Protein AF-A0A238J9D5-F1 (afdb_monomer_lite)

Radius of gyration: 18.46 Å; chains: 1; bounding box: 47×24×40 Å

pLDDT: mean 78.44, std 11.37, range [42.22, 92.0]

Foldseek 3Di:
DADVNDDLVNLCVQLVHDSVLSVCCVVVVDVDDDLVSVQSSCVSVVNVGPVVCCVPPPPVVVVVVVVVVLVPDDPVRNVVVVVVVVVVD

Organism: NCBI:txid1037362

Secondary structure (DSSP, 8-state):
--BTTB-HHHHHHHHT--HHHHHHHHHTS-S---HHHHHHHHHHTT-S-HHHHHHT-TT-HHHHHHHHHHHTS-HHHHHHHHHHHHTT-

Sequence (89 aa):
MAFKGYTAKKVADEGNIGVNTVGKFLRGDTHSMKHETLDIVCSVLSISNLAILDSENPLSETKDRLYAMVAEMSDDRAQRALELLEELE

Structure (mmCIF, N/CA/C/O backbone):
data_AF-A0A238J9D5-F1
#
_entry.id   AF-A0A238J9D5-F1
#
loop_
_atom_site.group_PDB
_atom_site.id
_atom_site.type_symbol
_atom_site.label_atom_id
_atom_site.label_alt_id
_atom_site.label_comp_id
_atom_site.label_asym_id
_atom_site.label_entity_id
_atom_site.label_seq_id
_atom_site.pdbx_PDB_ins_code
_atom_site.Cartn_x
_atom_site.Cartn_y
_atom_site.Cartn_z
_atom_site.occupancy
_atom_site.B_iso_or_equiv
_atom_site.auth_seq_id
_atom_site.auth_comp_id
_atom_site.auth_asym_id
_atom_site.auth_atom_id
_atom_site.pdbx_PDB_model_num
ATOM 1 N N . MET A 1 1 ? -19.881 3.728 1.820 1.00 42.22 1 MET A N 1
ATOM 2 C CA . MET A 1 1 ? -19.810 2.461 1.063 1.00 42.22 1 MET A CA 1
ATOM 3 C C . MET A 1 1 ? -19.004 1.461 1.874 1.00 42.22 1 MET A C 1
ATOM 5 O O . MET A 1 1 ? -18.009 1.868 2.456 1.00 42.22 1 MET A O 1
ATOM 9 N N . ALA A 1 2 ? -19.450 0.208 1.973 1.00 53.06 2 ALA A N 1
ATOM 10 C CA . ALA A 1 2 ? -18.716 -0.857 2.656 1.00 53.06 2 ALA A CA 1
ATOM 11 C C . ALA A 1 2 ? -17.935 -1.659 1.610 1.00 53.06 2 ALA A C 1
ATOM 13 O O . ALA A 1 2 ? -18.541 -2.259 0.723 1.00 53.06 2 ALA A O 1
ATOM 14 N N . PHE A 1 3 ? -16.608 -1.658 1.686 1.00 56.78 3 PHE A N 1
ATOM 15 C CA . PHE A 1 3 ? -15.794 -2.526 0.841 1.00 56.78 3 PHE A CA 1
ATOM 16 C C . PHE A 1 3 ? -15.912 -3.955 1.378 1.00 56.78 3 PHE A C 1
ATOM 18 O O . PHE A 1 3 ? -15.639 -4.187 2.552 1.00 56.78 3 PHE A O 1
ATOM 25 N N . LYS A 1 4 ? -16.387 -4.906 0.563 1.00 62.84 4 LYS A N 1
ATOM 26 C CA . LYS A 1 4 ? -16.524 -6.332 0.938 1.00 62.84 4 LYS A CA 1
ATOM 27 C C . LYS A 1 4 ? -17.248 -6.586 2.284 1.00 62.84 4 LYS A C 1
ATOM 29 O O . LYS A 1 4 ? -16.914 -7.516 3.007 1.00 62.84 4 LYS A O 1
ATOM 34 N N . GLY A 1 5 ? -18.222 -5.748 2.655 1.00 70.25 5 GLY A N 1
ATOM 35 C CA . GLY A 1 5 ? -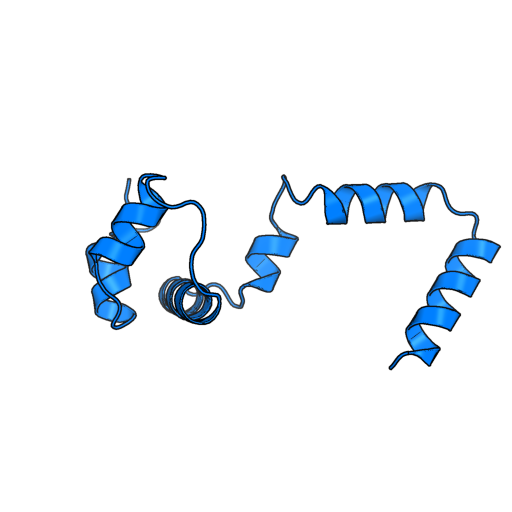18.951 -5.878 3.929 1.00 70.25 5 GLY A CA 1
ATOM 36 C C . GLY A 1 5 ? -18.199 -5.380 5.174 1.00 70.25 5 GLY A C 1
ATOM 37 O O . GLY A 1 5 ? -18.715 -5.502 6.286 1.00 70.25 5 GLY A O 1
ATOM 38 N N . TYR A 1 6 ? -17.019 -4.778 5.012 1.00 75.19 6 TYR A N 1
ATOM 39 C CA . TYR A 1 6 ? -16.311 -4.090 6.086 1.00 75.19 6 TYR A CA 1
ATOM 40 C C . TYR A 1 6 ? -16.822 -2.655 6.224 1.00 75.19 6 TYR A C 1
ATOM 42 O O . TYR A 1 6 ? -16.856 -1.874 5.270 1.00 75.19 6 TYR A O 1
ATOM 50 N N . THR A 1 7 ? -17.248 -2.309 7.437 1.00 85.25 7 THR A N 1
ATOM 51 C CA . THR A 1 7 ? -17.587 -0.937 7.829 1.00 85.25 7 THR A CA 1
ATOM 52 C C . THR A 1 7 ? -16.434 -0.347 8.632 1.00 85.25 7 THR A C 1
ATOM 54 O O . THR A 1 7 ? -15.669 -1.090 9.242 1.00 85.25 7 THR A O 1
ATOM 57 N N . ALA A 1 8 ? -16.331 0.985 8.697 1.00 84.06 8 ALA A N 1
ATOM 58 C CA . ALA A 1 8 ? -15.313 1.654 9.517 1.00 84.06 8 ALA A CA 1
ATOM 59 C C . ALA A 1 8 ? -15.325 1.164 10.975 1.00 84.06 8 ALA A C 1
ATOM 61 O O . ALA A 1 8 ? -14.274 0.990 11.578 1.00 84.06 8 ALA A O 1
ATOM 62 N N . LYS A 1 9 ? -16.524 0.890 11.508 1.00 86.75 9 LYS A N 1
ATOM 63 C CA . LYS A 1 9 ? -16.705 0.315 12.839 1.00 86.75 9 LYS A CA 1
ATOM 64 C C . LYS A 1 9 ? -16.132 -1.100 12.926 1.00 86.75 9 LYS A C 1
ATOM 66 O O . LYS A 1 9 ? -15.352 -1.365 13.820 1.00 86.75 9 LYS A O 1
ATOM 71 N N . LYS A 1 10 ? -16.459 -1.977 11.973 1.00 86.50 10 LYS A N 1
ATOM 72 C CA . LYS A 1 10 ? -15.955 -3.357 11.958 1.00 86.50 10 LYS A CA 1
ATOM 73 C C . LYS A 1 10 ? -14.426 -3.413 11.857 1.00 86.50 10 LYS A C 1
ATOM 75 O O . LYS A 1 10 ? -13.801 -4.165 12.588 1.00 86.50 10 LYS A O 1
ATOM 80 N N . VAL A 1 11 ? -13.831 -2.572 11.007 1.00 87.00 11 VAL A N 1
ATOM 81 C CA . VAL A 1 11 ? -12.365 -2.472 10.880 1.00 87.00 11 VAL A CA 1
ATOM 82 C C . VAL A 1 11 ? -11.728 -1.967 12.172 1.00 87.00 11 VAL A C 1
ATOM 84 O O . VAL A 1 11 ? -10.693 -2.470 12.593 1.00 87.00 11 VAL A O 1
ATOM 87 N N . ALA A 1 12 ? -12.355 -0.983 12.813 1.00 88.94 12 ALA A N 1
ATOM 88 C CA . ALA A 1 12 ? -11.883 -0.442 14.076 1.00 88.94 12 ALA A CA 1
ATOM 89 C C . ALA A 1 12 ? -11.984 -1.449 15.232 1.00 88.94 12 ALA A C 1
ATOM 91 O O . ALA A 1 12 ? -11.037 -1.576 16.004 1.00 88.94 12 ALA A O 1
ATOM 92 N N . ASP A 1 13 ? -13.093 -2.186 15.305 1.00 89.62 13 ASP A N 1
ATOM 93 C CA . ASP A 1 13 ? -13.335 -3.206 16.324 1.00 89.62 13 ASP A CA 1
ATOM 94 C C . ASP A 1 13 ? -12.358 -4.389 16.159 1.00 89.62 13 ASP A C 1
ATOM 96 O O . ASP A 1 13 ? -11.745 -4.815 17.133 1.00 89.62 13 ASP A O 1
ATOM 100 N N . GLU A 1 14 ? -12.149 -4.884 14.931 1.00 88.62 14 GLU A N 1
ATOM 101 C CA . GLU A 1 14 ? -11.213 -5.989 14.649 1.00 88.62 14 GLU A CA 1
ATOM 102 C C . GLU A 1 14 ? -9.739 -5.572 14.779 1.00 88.62 14 GLU A C 1
ATOM 104 O O . GLU A 1 14 ? -8.908 -6.368 15.208 1.00 88.62 14 GLU A O 1
ATOM 109 N N . GLY A 1 15 ? -9.411 -4.321 14.446 1.00 87.12 15 GLY A N 1
ATOM 110 C CA . GLY A 1 15 ? -8.059 -3.771 14.562 1.00 87.12 15 GLY A CA 1
ATOM 111 C C . GLY A 1 15 ? -7.715 -3.202 15.940 1.00 87.12 15 GLY A C 1
ATOM 112 O O . GLY A 1 15 ? -6.589 -2.758 16.143 1.00 87.12 15 GLY A O 1
ATOM 113 N N . ASN A 1 16 ? -8.662 -3.172 16.883 1.00 89.50 16 ASN A N 1
ATOM 114 C CA . ASN A 1 16 ? -8.522 -2.507 18.184 1.00 89.50 16 ASN A CA 1
ATOM 115 C C . ASN A 1 16 ? -8.031 -1.043 18.075 1.00 89.50 16 ASN A C 1
ATOM 117 O O . ASN A 1 16 ? -7.143 -0.593 18.802 1.00 89.50 16 ASN A O 1
ATOM 121 N N . ILE A 1 17 ? -8.610 -0.288 17.139 1.00 90.00 17 ILE A N 1
ATOM 122 C CA . ILE A 1 17 ? -8.310 1.132 16.907 1.00 90.00 17 ILE A CA 1
ATOM 123 C C . ILE A 1 17 ? -9.570 1.983 17.060 1.00 90.00 17 ILE A C 1
ATOM 125 O O . ILE A 1 17 ? -10.696 1.506 16.967 1.00 90.00 17 ILE A O 1
ATOM 129 N N . GLY A 1 18 ? -9.408 3.286 17.292 1.00 87.50 18 GLY A N 1
ATOM 130 C CA . GLY A 1 18 ? -10.552 4.187 17.438 1.00 87.50 18 GLY A CA 1
ATOM 131 C C . GLY A 1 18 ? -11.376 4.294 16.148 1.00 87.50 18 GLY A C 1
ATOM 132 O O . GLY A 1 18 ? -10.850 4.687 15.108 1.00 87.50 18 GLY A O 1
ATOM 133 N N . VAL A 1 19 ? -12.691 4.057 16.225 1.00 86.69 19 VAL A N 1
ATOM 134 C CA . VAL A 1 19 ? -13.630 4.192 15.084 1.00 86.69 19 VAL A CA 1
ATOM 135 C C . VAL A 1 19 ? -13.521 5.564 14.408 1.00 86.69 19 VAL A C 1
ATOM 137 O O . VAL A 1 19 ? -13.589 5.675 13.185 1.00 86.69 19 VAL A O 1
ATOM 140 N N . ASN A 1 20 ? -13.297 6.619 15.197 1.00 87.50 20 ASN A N 1
ATOM 141 C CA . ASN A 1 20 ? -13.104 7.974 14.683 1.00 87.50 20 ASN A CA 1
ATOM 142 C C . ASN A 1 20 ? -11.823 8.133 13.857 1.00 87.50 20 ASN A C 1
ATOM 144 O O . ASN A 1 20 ? -11.817 8.941 12.935 1.00 87.50 20 ASN A O 1
ATOM 148 N N . THR A 1 21 ? -10.763 7.382 14.157 1.00 84.38 21 THR A N 1
ATOM 149 C CA . THR A 1 21 ? -9.505 7.413 13.397 1.00 84.38 21 THR A CA 1
ATOM 150 C C . THR A 1 21 ? -9.731 6.889 11.983 1.00 84.38 21 THR A C 1
ATOM 152 O O . THR A 1 21 ? -9.399 7.563 11.012 1.00 84.38 21 THR A O 1
ATOM 155 N N . VAL A 1 22 ? -10.395 5.737 11.865 1.00 85.38 22 VAL A N 1
ATOM 156 C CA . VAL A 1 22 ? -10.758 5.144 10.569 1.00 85.38 22 VAL A CA 1
ATOM 157 C C . VAL A 1 22 ? -11.776 6.025 9.839 1.00 85.38 22 VAL A C 1
ATOM 159 O O . VAL A 1 22 ? -11.632 6.305 8.653 1.00 85.38 22 VAL A O 1
ATOM 162 N N . GLY A 1 23 ? -12.793 6.516 10.552 1.00 85.38 23 GLY A N 1
ATOM 163 C CA . GLY A 1 23 ? -13.852 7.345 9.980 1.00 85.38 23 GLY A CA 1
ATOM 164 C C . GLY A 1 23 ? -13.365 8.690 9.433 1.00 85.38 23 GLY A C 1
ATOM 165 O O . GLY A 1 23 ? -13.787 9.077 8.347 1.00 85.38 23 GLY A O 1
ATOM 166 N N . LYS A 1 24 ? -12.471 9.390 10.147 1.00 85.00 24 LYS A N 1
ATOM 167 C CA . LYS A 1 24 ? -11.875 10.655 9.680 1.00 85.00 24 LYS A CA 1
ATOM 168 C C . LYS A 1 24 ? -11.037 10.454 8.421 1.00 85.00 24 LYS A C 1
ATOM 170 O O . LYS A 1 24 ? -11.150 11.245 7.491 1.00 85.00 24 LYS A O 1
ATOM 175 N N . PHE A 1 25 ? -10.265 9.371 8.364 1.00 84.81 25 PHE A N 1
ATOM 176 C CA . PHE A 1 25 ? -9.478 9.034 7.182 1.00 84.81 25 PHE A CA 1
ATOM 177 C C . PHE A 1 25 ? -10.367 8.722 5.972 1.00 84.81 25 PHE A C 1
ATOM 179 O O . PHE A 1 25 ? -10.196 9.315 4.913 1.00 84.81 25 PHE A O 1
ATOM 186 N N . LEU A 1 26 ? -11.392 7.878 6.142 1.00 82.94 26 LEU A N 1
ATOM 187 C CA . LEU A 1 26 ? -12.316 7.520 5.057 1.00 82.94 26 LEU A CA 1
ATOM 188 C C . LEU A 1 26 ? -13.156 8.697 4.540 1.00 82.94 26 LEU A C 1
ATOM 190 O O . LEU A 1 26 ? -13.556 8.691 3.379 1.00 82.94 26 LEU A O 1
ATOM 194 N N . ARG A 1 27 ? -13.461 9.687 5.389 1.00 83.00 27 ARG A N 1
ATOM 195 C CA . ARG A 1 27 ? -14.163 10.915 4.977 1.00 83.00 27 ARG A CA 1
ATOM 196 C C . ARG A 1 27 ? -13.243 11.964 4.350 1.00 83.00 27 ARG A C 1
ATOM 198 O O . ARG A 1 27 ? -13.750 12.931 3.796 1.00 83.00 27 ARG A O 1
ATOM 205 N N . GLY A 1 28 ? -11.926 11.783 4.440 1.00 79.81 28 GLY A N 1
ATOM 206 C CA . GLY A 1 28 ? -10.945 12.774 4.001 1.00 79.81 28 GLY A CA 1
ATOM 207 C C . GLY A 1 28 ? -10.741 13.935 4.981 1.00 79.81 28 GLY A C 1
ATOM 208 O O . GLY A 1 28 ? -10.056 14.887 4.630 1.00 79.81 28 GLY A O 1
ATOM 209 N N . ASP A 1 29 ? -11.274 13.856 6.209 1.00 83.31 29 ASP A N 1
ATOM 210 C CA . ASP A 1 29 ? -11.042 14.856 7.270 1.00 83.31 29 ASP A CA 1
ATOM 211 C C . ASP A 1 29 ? -9.555 14.888 7.688 1.00 83.31 29 ASP A C 1
ATOM 213 O O . ASP A 1 29 ? -9.0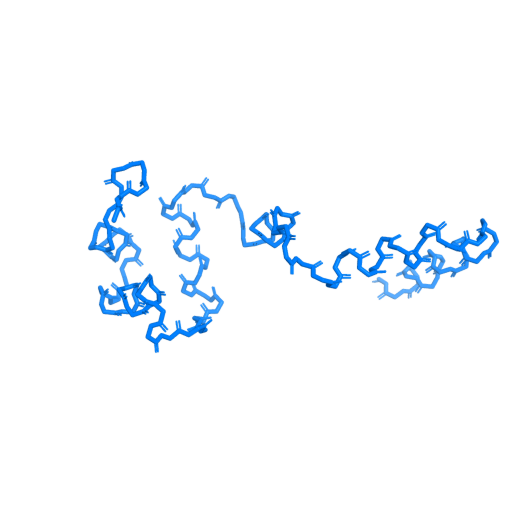51 15.881 8.210 1.00 83.31 29 ASP A O 1
ATOM 217 N N . THR A 1 30 ? -8.856 13.766 7.492 1.00 82.31 30 THR A N 1
ATOM 218 C CA . THR A 1 30 ? -7.417 13.600 7.717 1.00 82.31 30 THR A CA 1
ATOM 219 C C . THR A 1 30 ? -6.802 12.836 6.552 1.00 82.31 30 THR A C 1
ATOM 221 O O . THR A 1 30 ? -7.222 11.715 6.274 1.00 82.31 30 THR A O 1
ATOM 224 N N . HIS A 1 31 ? -5.782 13.413 5.914 1.00 77.62 31 HIS A N 1
ATOM 225 C CA . HIS A 1 31 ? -5.087 12.813 4.764 1.00 77.62 31 HIS A CA 1
ATOM 226 C C . HIS A 1 31 ? -3.938 11.875 5.144 1.00 77.62 31 HIS A C 1
ATOM 228 O O . HIS A 1 31 ? -3.385 11.198 4.284 1.00 77.62 31 HIS A O 1
ATOM 234 N N . SER A 1 32 ? -3.563 11.836 6.421 1.00 76.19 32 SER A N 1
ATOM 235 C CA . SER A 1 32 ? -2.479 11.000 6.920 1.00 76.19 32 SER A CA 1
ATOM 236 C C . SER A 1 32 ? -2.944 10.139 8.086 1.00 76.19 32 SER A C 1
ATOM 238 O O . SER A 1 32 ? -3.812 10.514 8.878 1.00 76.19 32 SER A O 1
ATOM 240 N N . MET A 1 33 ? -2.350 8.956 8.179 1.00 82.25 33 MET A N 1
ATOM 241 C CA . MET A 1 33 ? -2.531 8.007 9.266 1.00 82.25 33 MET A CA 1
ATOM 242 C C . MET A 1 33 ? -1.150 7.459 9.632 1.00 82.25 33 MET A C 1
ATOM 244 O O . MET A 1 33 ? -0.268 7.375 8.778 1.00 82.25 33 MET A O 1
ATOM 248 N N . LYS A 1 34 ? -0.930 7.134 10.909 1.00 84.94 34 LYS A N 1
ATOM 249 C CA . LYS A 1 34 ? 0.341 6.535 11.338 1.00 84.94 34 LYS A CA 1
ATOM 250 C C . LYS A 1 34 ? 0.542 5.192 10.636 1.00 84.94 34 LYS A C 1
ATOM 252 O O . LYS A 1 34 ? -0.422 4.441 10.495 1.00 84.94 34 LYS A O 1
ATOM 257 N N . HIS A 1 35 ? 1.786 4.886 10.272 1.00 82.00 35 HIS A N 1
ATOM 258 C CA . HIS A 1 35 ? 2.148 3.649 9.573 1.00 82.00 35 HIS A CA 1
ATOM 259 C C . HIS A 1 35 ? 1.644 2.402 10.317 1.00 82.00 35 HIS A C 1
ATOM 261 O O . HIS A 1 35 ? 0.900 1.613 9.751 1.00 82.00 35 HIS A O 1
ATOM 267 N N . GLU A 1 36 ? 1.890 2.329 11.629 1.00 86.44 36 GLU A N 1
ATOM 268 C CA . GLU A 1 36 ? 1.401 1.258 12.515 1.00 86.44 36 GLU A CA 1
ATOM 269 C C . GLU A 1 36 ? -0.123 1.051 12.433 1.00 86.44 36 GLU A C 1
ATOM 271 O O . GLU A 1 36 ? -0.623 -0.067 12.481 1.00 86.44 36 GLU A O 1
ATOM 276 N N . THR A 1 37 ? -0.891 2.138 12.308 1.00 86.69 37 THR A N 1
ATOM 277 C CA . THR A 1 37 ? -2.357 2.067 12.214 1.00 86.69 37 THR A CA 1
ATOM 278 C C . THR A 1 37 ? -2.805 1.606 10.827 1.00 86.69 37 THR A C 1
ATOM 280 O O . THR A 1 37 ? -3.779 0.866 10.715 1.00 86.69 37 THR A O 1
ATOM 283 N N . LEU A 1 38 ? -2.089 2.009 9.776 1.00 85.69 38 LEU A N 1
ATOM 284 C CA . LEU A 1 38 ? -2.314 1.529 8.413 1.00 85.69 38 LEU A CA 1
ATOM 285 C C . LEU A 1 38 ? -2.000 0.034 8.277 1.00 85.69 38 LEU A C 1
ATOM 287 O O . LEU A 1 38 ? -2.770 -0.672 7.631 1.00 85.69 38 LEU A O 1
ATOM 291 N N . ASP A 1 39 ? -0.949 -0.462 8.930 1.00 85.81 39 ASP A N 1
ATOM 292 C CA . ASP A 1 39 ? -0.606 -1.890 8.942 1.00 85.81 39 ASP A CA 1
ATOM 293 C C . ASP A 1 39 ? -1.709 -2.726 9.592 1.00 85.81 39 ASP A C 1
ATOM 295 O O . ASP A 1 39 ? -2.125 -3.752 9.051 1.00 85.81 39 ASP A O 1
ATOM 299 N N . ILE A 1 40 ? -2.252 -2.252 10.718 1.00 88.12 40 ILE A N 1
ATOM 300 C CA . ILE A 1 40 ? -3.400 -2.881 11.382 1.00 88.12 40 ILE A CA 1
ATOM 301 C C . ILE A 1 40 ? -4.601 -2.950 10.431 1.00 88.12 40 ILE A C 1
ATOM 303 O O . ILE A 1 40 ? -5.232 -3.999 10.302 1.00 88.12 40 ILE A O 1
ATOM 307 N N . VAL A 1 41 ? -4.911 -1.852 9.734 1.00 86.31 41 VAL A N 1
ATOM 308 C CA . VAL A 1 41 ? -6.014 -1.815 8.762 1.00 86.31 41 VAL A CA 1
ATOM 309 C C . VAL A 1 41 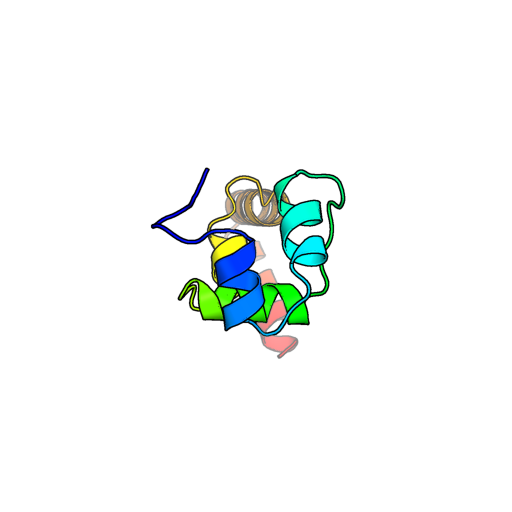? -5.769 -2.792 7.607 1.00 86.31 41 VAL A C 1
ATOM 311 O O . VAL A 1 41 ? -6.693 -3.506 7.217 1.00 86.31 41 VAL A O 1
ATOM 314 N N . CYS A 1 42 ? -4.543 -2.872 7.084 1.00 86.50 42 CYS A N 1
ATOM 315 C CA . CYS A 1 42 ? -4.180 -3.821 6.028 1.00 86.50 42 CYS A CA 1
ATOM 316 C C . CYS A 1 42 ? -4.360 -5.270 6.488 1.00 86.50 42 CYS A C 1
ATOM 318 O O . CYS A 1 42 ? -4.987 -6.059 5.780 1.00 86.50 42 CYS A O 1
ATOM 320 N N . SER A 1 43 ? -3.900 -5.589 7.700 1.00 85.88 43 SER A N 1
ATOM 321 C CA . SER A 1 43 ? -4.056 -6.908 8.319 1.00 85.88 43 SER A CA 1
ATOM 322 C C . SER A 1 43 ? -5.529 -7.319 8.428 1.00 85.88 43 SER A C 1
ATOM 324 O O . SER A 1 43 ? -5.913 -8.388 7.950 1.00 85.88 43 SER A O 1
ATOM 326 N N . VAL A 1 44 ? -6.392 -6.432 8.941 1.00 87.69 44 VAL A N 1
ATOM 327 C CA . VAL A 1 44 ? -7.845 -6.676 9.050 1.00 87.69 44 VAL A CA 1
ATOM 328 C C . VAL A 1 44 ? -8.491 -6.912 7.681 1.00 87.69 44 VAL A C 1
ATOM 330 O O . VAL A 1 44 ? -9.368 -7.762 7.530 1.00 87.69 44 VAL A O 1
ATOM 333 N N . LEU A 1 45 ? -8.047 -6.184 6.656 1.00 84.38 45 LEU A N 1
ATOM 334 C CA . LEU A 1 45 ? -8.563 -6.308 5.291 1.00 84.38 45 LEU A CA 1
ATOM 335 C C . LEU A 1 45 ? -7.924 -7.455 4.491 1.00 84.38 45 LEU A C 1
ATOM 337 O O . LEU A 1 45 ? -8.253 -7.622 3.315 1.00 84.38 45 LEU A O 1
ATOM 341 N N . SER A 1 46 ? -7.054 -8.257 5.117 1.00 82.94 46 SER A N 1
ATOM 342 C CA . SER A 1 46 ? -6.292 -9.333 4.468 1.00 82.94 46 SER A CA 1
ATOM 343 C C . SER A 1 46 ? -5.438 -8.847 3.288 1.00 82.94 46 SER A C 1
ATOM 345 O O . SER A 1 46 ? -5.263 -9.556 2.297 1.00 82.94 46 SER A O 1
ATOM 347 N N . ILE A 1 47 ? -4.917 -7.624 3.384 1.00 80.81 47 ILE A N 1
ATOM 348 C CA . ILE A 1 47 ? -3.946 -7.056 2.448 1.00 80.81 47 ILE A CA 1
ATOM 349 C C . ILE A 1 47 ? -2.559 -7.407 2.982 1.00 80.81 47 ILE A C 1
ATOM 351 O O . ILE A 1 47 ? -2.236 -7.078 4.122 1.00 80.81 47 ILE A O 1
ATOM 355 N N . SER A 1 48 ? -1.751 -8.110 2.183 1.00 72.44 48 SER A N 1
ATOM 356 C CA . SER A 1 48 ? -0.558 -8.795 2.698 1.00 72.44 48 SER A CA 1
ATOM 357 C C . SER A 1 48 ? 0.514 -7.853 3.249 1.00 72.44 48 SER A C 1
ATOM 359 O O . SER A 1 48 ? 1.239 -8.262 4.148 1.00 72.44 48 SER A O 1
ATOM 361 N N . ASN A 1 49 ? 0.613 -6.616 2.751 1.00 67.81 49 ASN A N 1
ATOM 362 C CA . ASN A 1 49 ? 1.363 -5.536 3.396 1.00 67.81 49 ASN A CA 1
ATOM 363 C C . ASN A 1 49 ? 0.998 -4.158 2.804 1.00 67.81 49 ASN A C 1
ATOM 365 O O . ASN A 1 49 ? 0.367 -4.054 1.750 1.00 67.81 49 ASN A O 1
ATOM 369 N N . LEU A 1 50 ? 1.455 -3.100 3.477 1.00 69.44 50 LEU A N 1
ATOM 370 C CA . LEU A 1 50 ? 1.352 -1.705 3.036 1.00 69.44 50 LEU A CA 1
ATOM 371 C C . LEU A 1 50 ? 2.059 -1.429 1.696 1.00 69.44 50 LEU A C 1
ATOM 373 O O . LEU A 1 50 ? 1.581 -0.622 0.902 1.00 69.44 50 LEU A O 1
ATOM 377 N N . ALA A 1 51 ? 3.170 -2.115 1.414 1.00 65.69 51 ALA A N 1
ATOM 378 C CA . ALA A 1 51 ? 3.912 -1.954 0.164 1.00 65.69 51 ALA A CA 1
ATOM 379 C C . ALA A 1 51 ? 3.116 -2.427 -1.065 1.00 65.69 51 ALA A C 1
ATOM 381 O O . ALA A 1 51 ? 3.324 -1.898 -2.150 1.00 65.69 51 ALA A O 1
ATOM 382 N N . ILE A 1 52 ? 2.167 -3.358 -0.911 1.00 63.75 52 ILE A N 1
ATOM 383 C CA . ILE A 1 52 ? 1.259 -3.772 -1.985 1.00 63.75 52 ILE A CA 1
ATOM 384 C C . ILE A 1 52 ? 0.349 -2.608 -2.363 1.00 63.75 52 ILE A C 1
ATOM 386 O O . ILE A 1 52 ? 0.235 -2.315 -3.550 1.00 63.75 52 ILE A O 1
ATOM 390 N N . LEU A 1 53 ? -0.212 -1.894 -1.378 1.00 65.19 53 LEU A N 1
ATOM 391 C CA . LEU A 1 53 ? -1.031 -0.705 -1.636 1.00 65.19 53 LEU A CA 1
ATOM 392 C C . LEU A 1 53 ? -0.255 0.360 -2.406 1.00 65.19 53 LEU A C 1
ATOM 394 O O . LEU A 1 53 ? -0.813 0.966 -3.311 1.00 65.19 53 LEU A O 1
ATOM 398 N N . ASP A 1 54 ? 1.019 0.567 -2.072 1.00 63.94 54 ASP A N 1
ATOM 399 C CA . ASP A 1 54 ? 1.870 1.541 -2.758 1.00 63.94 54 ASP A CA 1
ATOM 400 C C . ASP A 1 54 ? 2.325 1.038 -4.141 1.00 63.94 54 ASP A C 1
ATOM 402 O O . ASP A 1 54 ? 2.422 1.800 -5.102 1.00 63.94 54 ASP A O 1
ATOM 406 N N . SER A 1 55 ? 2.533 -0.276 -4.284 1.00 54.75 55 SER A N 1
ATOM 407 C CA . SER A 1 55 ? 2.899 -0.911 -5.553 1.00 54.75 55 SER A CA 1
ATOM 408 C C . SER A 1 55 ? 1.754 -0.939 -6.569 1.00 54.75 55 SER A C 1
ATOM 410 O O . SER A 1 55 ? 2.027 -0.874 -7.771 1.00 54.75 55 SER A O 1
ATOM 412 N N . GLU A 1 56 ? 0.512 -1.014 -6.082 1.00 55.56 56 GLU A N 1
ATOM 413 C CA . GLU A 1 56 ? -0.734 -0.968 -6.849 1.00 55.56 56 GLU A CA 1
ATOM 414 C C . GLU A 1 56 ? -1.327 0.445 -6.910 1.00 55.56 56 GLU A C 1
ATOM 416 O O . GLU A 1 56 ? -2.374 0.627 -7.526 1.00 55.56 56 GLU A O 1
ATOM 421 N N . ASN A 1 57 ? -0.684 1.446 -6.295 1.00 60.34 57 ASN A N 1
ATOM 422 C CA . ASN A 1 57 ? -1.143 2.826 -6.325 1.00 60.34 57 ASN A CA 1
ATOM 423 C C . ASN A 1 57 ? -0.938 3.405 -7.738 1.00 60.34 57 ASN A C 1
ATOM 425 O O . ASN A 1 57 ? 0.199 3.712 -8.106 1.00 60.34 57 ASN A O 1
ATOM 429 N N . PRO A 1 58 ? -2.013 3.631 -8.520 1.00 55.81 58 PRO A N 1
ATOM 430 C CA . PRO A 1 58 ? -1.907 4.199 -9.863 1.00 55.81 58 PRO A CA 1
ATOM 431 C C . PRO A 1 58 ? -1.520 5.691 -9.847 1.00 55.81 58 PRO A C 1
ATOM 433 O O . PRO A 1 58 ? -1.440 6.310 -10.900 1.00 55.81 58 PRO A O 1
ATOM 436 N N . LEU A 1 59 ? -1.342 6.280 -8.656 1.00 55.09 59 LEU A N 1
ATOM 437 C CA . LEU A 1 59 ? -0.905 7.657 -8.421 1.00 55.09 59 LEU A CA 1
ATOM 438 C C . LEU A 1 59 ? 0.480 7.724 -7.760 1.00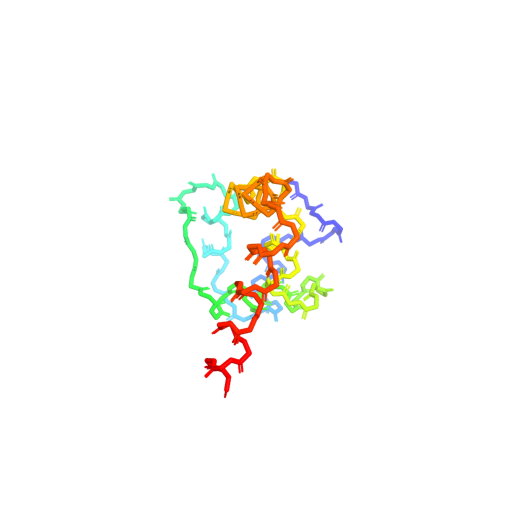 55.09 59 LEU A C 1
ATOM 440 O O . LEU A 1 59 ? 0.849 8.781 -7.246 1.00 55.09 59 LEU A O 1
ATOM 444 N N . SER A 1 60 ? 1.241 6.623 -7.716 1.00 63.62 60 SER A N 1
ATOM 445 C CA . SER A 1 60 ? 2.629 6.663 -7.246 1.00 63.62 60 SER A CA 1
ATOM 446 C C . SER A 1 60 ? 3.500 7.374 -8.285 1.00 63.62 60 SER A C 1
ATOM 448 O O . SER A 1 60 ? 4.248 6.757 -9.040 1.00 63.62 60 SER A O 1
ATOM 450 N N . GLU A 1 61 ? 3.406 8.706 -8.311 1.00 62.22 61 GLU A N 1
ATOM 451 C CA . GLU A 1 61 ? 4.165 9.594 -9.197 1.00 62.22 61 GLU A CA 1
ATOM 452 C C . GLU A 1 61 ? 5.670 9.305 -9.101 1.00 62.22 61 GLU A C 1
ATOM 454 O O . GLU A 1 61 ? 6.396 9.405 -10.085 1.00 62.22 61 GLU A O 1
ATOM 459 N N . THR A 1 62 ? 6.138 8.883 -7.923 1.00 66.00 62 THR A N 1
ATOM 460 C CA . THR A 1 62 ? 7.520 8.460 -7.692 1.00 66.00 62 THR A CA 1
ATOM 461 C C . THR A 1 62 ? 7.869 7.193 -8.466 1.00 66.00 62 THR A C 1
ATOM 463 O O . THR A 1 62 ? 8.918 7.166 -9.100 1.00 66.00 62 THR A O 1
ATOM 466 N N . LYS A 1 63 ? 7.018 6.159 -8.450 1.00 64.44 63 LYS A N 1
ATOM 467 C CA . LYS A 1 63 ? 7.261 4.900 -9.170 1.00 64.44 63 LYS A CA 1
ATOM 468 C C . LYS A 1 63 ? 7.178 5.104 -10.680 1.00 64.44 63 LYS A C 1
ATOM 470 O O . LYS A 1 63 ? 8.046 4.615 -11.398 1.00 64.44 63 LYS A O 1
ATOM 475 N N . ASP A 1 64 ? 6.207 5.889 -11.140 1.00 68.56 64 ASP A N 1
ATOM 476 C CA . ASP A 1 64 ? 6.066 6.246 -12.555 1.00 68.56 64 ASP A CA 1
ATOM 477 C C . ASP A 1 64 ? 7.257 7.074 -13.048 1.00 68.56 64 ASP A C 1
ATOM 479 O O . ASP A 1 64 ? 7.810 6.800 -14.114 1.00 68.56 64 ASP A O 1
ATOM 483 N N . ARG A 1 65 ? 7.723 8.041 -12.246 1.00 73.25 65 ARG A N 1
ATOM 484 C CA . ARG A 1 65 ? 8.950 8.797 -12.533 1.00 73.25 65 ARG A CA 1
ATOM 485 C C . ARG A 1 65 ? 10.181 7.909 -12.544 1.00 73.25 65 ARG A C 1
ATOM 487 O O . ARG A 1 65 ? 11.000 8.051 -13.445 1.00 73.25 65 ARG A O 1
ATOM 494 N N . LEU A 1 66 ? 10.316 7.001 -11.580 1.00 76.19 66 LEU A N 1
ATOM 495 C CA . LEU A 1 66 ? 11.454 6.087 -11.522 1.00 76.19 66 LEU A CA 1
ATOM 496 C C . LEU A 1 66 ? 11.479 5.189 -12.763 1.00 76.19 66 LEU A C 1
ATOM 498 O O . LEU A 1 66 ? 12.518 5.041 -13.398 1.00 76.19 66 LEU A O 1
ATOM 502 N N . TYR A 1 67 ? 10.321 4.650 -13.149 1.00 74.94 67 T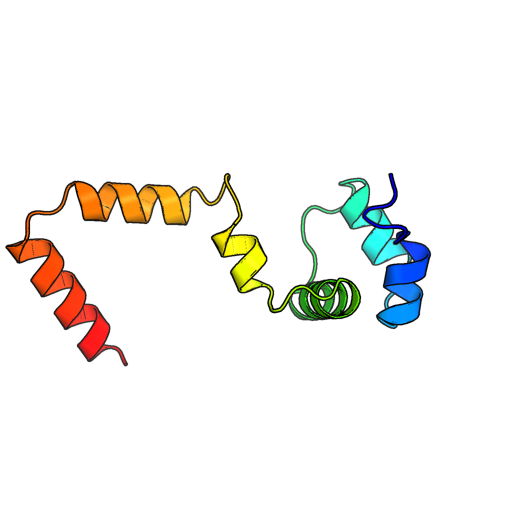YR A N 1
ATOM 503 C CA . TYR A 1 67 ? 10.176 3.824 -14.341 1.00 74.94 67 TYR A CA 1
ATOM 504 C C . TYR A 1 67 ? 10.492 4.605 -15.621 1.00 74.94 67 TYR A C 1
ATOM 506 O O . TYR A 1 67 ? 11.246 4.114 -16.456 1.00 74.94 67 TYR A O 1
ATOM 514 N N . ALA A 1 68 ? 9.982 5.832 -15.760 1.00 79.19 68 ALA A N 1
ATOM 515 C CA . ALA A 1 68 ? 10.295 6.698 -16.894 1.00 79.19 68 ALA A CA 1
ATOM 516 C C . ALA A 1 68 ? 11.801 7.004 -16.978 1.00 79.19 68 ALA A C 1
ATOM 518 O O . ALA A 1 68 ? 12.394 6.889 -18.046 1.00 79.19 68 ALA A O 1
ATOM 519 N N . MET A 1 69 ? 12.441 7.305 -15.843 1.00 79.75 69 MET A N 1
ATOM 520 C CA . MET A 1 69 ? 13.885 7.544 -15.784 1.00 79.75 69 MET A CA 1
ATOM 521 C C . MET A 1 69 ? 14.696 6.311 -16.192 1.00 79.75 69 MET A C 1
ATOM 523 O O . MET A 1 69 ? 15.675 6.448 -16.918 1.00 79.75 69 MET A O 1
ATOM 527 N N . VAL A 1 70 ? 14.294 5.116 -15.750 1.00 80.12 70 VAL A N 1
ATOM 528 C CA . VAL A 1 70 ? 14.958 3.856 -16.121 1.00 80.12 70 VAL A CA 1
ATOM 529 C C . VAL A 1 70 ? 14.730 3.526 -17.598 1.00 80.12 70 VAL A C 1
ATOM 531 O O . VAL A 1 70 ? 15.663 3.107 -18.273 1.00 80.12 70 VAL A O 1
ATOM 534 N N . ALA A 1 71 ? 13.529 3.757 -18.128 1.00 78.44 71 ALA A N 1
ATOM 535 C CA . ALA A 1 71 ? 13.209 3.503 -19.533 1.00 78.44 71 ALA A CA 1
ATOM 536 C C . ALA A 1 71 ? 13.973 4.422 -20.506 1.00 78.44 71 ALA A C 1
ATOM 538 O O . ALA A 1 71 ? 14.208 4.047 -21.653 1.00 78.44 71 ALA A O 1
ATOM 539 N N . GLU A 1 72 ? 14.366 5.616 -20.058 1.00 88.31 72 GLU A N 1
ATOM 540 C CA . GLU A 1 72 ? 15.180 6.567 -20.827 1.00 88.31 72 GLU A CA 1
ATOM 541 C C . GLU A 1 72 ? 16.698 6.349 -20.659 1.00 88.31 72 GLU A C 1
ATOM 543 O O . GLU A 1 72 ? 17.502 6.995 -21.340 1.00 88.31 72 GLU A O 1
ATOM 548 N N . MET A 1 73 ? 17.124 5.454 -19.760 1.00 88.00 73 MET A N 1
ATOM 549 C CA . MET A 1 73 ? 18.538 5.135 -19.570 1.00 88.00 73 MET A CA 1
ATOM 550 C C . MET A 1 73 ? 19.063 4.217 -20.676 1.00 88.00 73 MET A C 1
ATOM 552 O O . MET A 1 73 ? 18.406 3.279 -21.110 1.00 88.00 73 MET A O 1
ATOM 556 N N . SER A 1 74 ? 20.307 4.458 -21.093 1.00 88.31 74 SER A N 1
ATOM 557 C CA . SER A 1 74 ? 21.064 3.488 -21.884 1.00 88.31 74 SER A CA 1
ATOM 558 C C . SER A 1 74 ? 21.504 2.315 -21.006 1.00 88.31 74 SER A C 1
A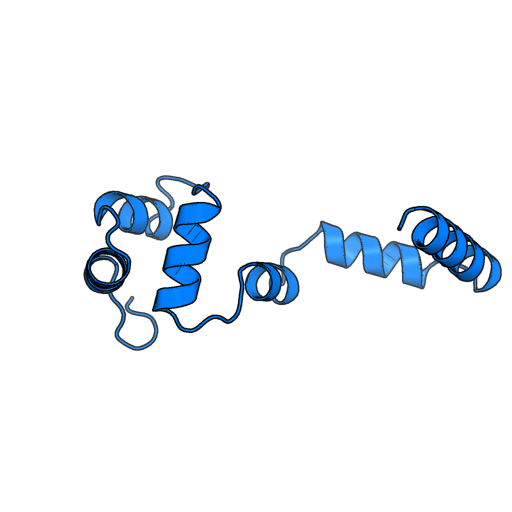TOM 560 O O . SER A 1 74 ? 21.789 2.520 -19.823 1.00 88.31 74 SER A O 1
ATOM 562 N N . ASP A 1 75 ? 21.684 1.135 -21.595 1.00 85.56 75 ASP A N 1
ATOM 563 C CA . ASP A 1 75 ? 22.104 -0.083 -20.886 1.00 85.56 75 ASP A CA 1
ATOM 564 C C . ASP A 1 75 ? 23.346 0.147 -19.997 1.00 85.56 75 ASP A C 1
ATOM 566 O O . ASP A 1 75 ? 23.328 -0.167 -18.810 1.00 85.56 75 ASP A O 1
ATOM 570 N N . ASP A 1 76 ? 24.370 0.847 -20.501 1.00 87.12 76 ASP A N 1
ATOM 571 C CA . ASP A 1 76 ? 25.590 1.190 -19.741 1.00 87.12 76 ASP A CA 1
ATOM 572 C C . ASP A 1 76 ? 25.359 2.093 -18.511 1.00 87.12 76 ASP A C 1
ATOM 574 O O . ASP A 1 76 ? 26.208 2.200 -17.619 1.00 87.12 76 ASP A O 1
ATOM 578 N N . ARG A 1 77 ? 24.260 2.852 -18.489 1.00 84.69 77 ARG A N 1
ATOM 579 C CA . ARG A 1 77 ? 23.874 3.702 -17.352 1.00 84.69 77 ARG A CA 1
ATOM 580 C C . ARG A 1 77 ? 23.004 2.934 -16.373 1.00 84.69 77 ARG A C 1
ATOM 582 O O . ARG A 1 77 ? 23.210 3.090 -15.174 1.00 84.69 77 ARG A O 1
ATOM 589 N N . ALA A 1 78 ? 22.092 2.108 -16.877 1.00 84.75 78 ALA A N 1
ATOM 590 C CA . ALA A 1 78 ? 21.285 1.221 -16.051 1.00 84.75 78 ALA A CA 1
ATOM 591 C C . ALA A 1 78 ? 22.177 0.238 -15.275 1.00 84.75 78 ALA A C 1
ATOM 593 O O . ALA A 1 78 ? 22.031 0.110 -14.064 1.00 84.75 78 ALA A O 1
ATOM 594 N N . GLN A 1 79 ? 23.171 -0.351 -15.945 1.00 88.12 79 GLN A N 1
ATOM 595 C CA . GLN A 1 79 ? 24.133 -1.270 -15.338 1.00 88.12 79 GLN A CA 1
ATOM 596 C C . GLN A 1 79 ? 24.922 -0.619 -14.193 1.00 88.12 79 GLN A C 1
ATOM 598 O O . GLN A 1 79 ? 24.998 -1.167 -13.100 1.00 88.12 79 GLN A O 1
ATOM 603 N N . ARG A 1 80 ? 25.440 0.598 -14.398 1.00 87.62 80 ARG A N 1
ATOM 604 C CA . ARG A 1 80 ? 26.157 1.332 -13.341 1.00 87.62 80 ARG A CA 1
ATOM 605 C C . ARG A 1 80 ? 25.263 1.753 -12.181 1.00 87.62 80 ARG A C 1
ATOM 607 O O . ARG A 1 80 ? 25.729 1.829 -11.051 1.00 87.62 80 ARG A O 1
ATOM 614 N N . ALA A 1 81 ? 24.001 2.077 -12.455 1.00 86.00 81 ALA A N 1
ATOM 615 C CA . ALA A 1 81 ? 23.038 2.387 -11.406 1.00 86.00 81 ALA A CA 1
ATOM 616 C C . ALA A 1 81 ? 22.713 1.145 -10.562 1.00 86.00 81 ALA A C 1
ATOM 618 O O . ALA A 1 81 ? 22.583 1.267 -9.348 1.00 86.00 81 ALA A O 1
ATOM 619 N N . LEU A 1 82 ? 22.624 -0.030 -11.194 1.00 86.88 82 LEU A N 1
ATOM 620 C CA . LEU A 1 82 ? 22.427 -1.305 -10.510 1.00 86.88 82 LEU A CA 1
ATOM 621 C C . LEU A 1 82 ? 23.618 -1.642 -9.602 1.00 86.88 82 LEU A C 1
ATOM 623 O O . LEU A 1 82 ? 23.412 -1.886 -8.420 1.00 86.88 82 LEU A O 1
ATOM 627 N N . GLU A 1 83 ? 24.846 -1.547 -10.117 1.00 92.00 83 GLU A N 1
ATOM 628 C CA . GLU A 1 83 ? 26.078 -1.786 -9.343 1.00 92.00 83 GLU A CA 1
ATOM 629 C C . GLU A 1 83 ? 26.162 -0.883 -8.098 1.00 92.00 83 GLU A C 1
ATOM 631 O O . GLU A 1 83 ? 26.489 -1.340 -7.008 1.00 92.00 83 GLU A O 1
ATOM 636 N N . LEU A 1 84 ? 25.782 0.392 -8.228 1.00 89.44 84 LEU A N 1
ATOM 637 C CA . LEU A 1 84 ? 25.739 1.341 -7.108 1.00 89.44 84 LEU A CA 1
ATOM 638 C C . LEU A 1 84 ? 24.703 0.982 -6.035 1.00 89.44 84 LEU A C 1
ATOM 640 O O . LEU A 1 84 ? 24.906 1.304 -4.868 1.00 89.44 84 LEU A O 1
ATOM 644 N N . LEU A 1 85 ? 23.576 0.380 -6.421 1.00 84.75 85 LEU A N 1
ATOM 645 C CA . LEU A 1 85 ? 22.550 -0.059 -5.474 1.00 84.75 85 LEU A CA 1
ATOM 646 C C . LEU A 1 85 ? 22.985 -1.328 -4.737 1.00 84.75 85 LEU A C 1
ATOM 648 O O . LEU A 1 85 ? 22.744 -1.431 -3.540 1.00 84.75 85 LEU A O 1
ATOM 652 N N . GLU A 1 86 ? 23.652 -2.248 -5.433 1.00 86.12 86 GLU A N 1
ATOM 653 C CA . GLU A 1 86 ? 24.197 -3.481 -4.853 1.00 86.12 86 GLU A CA 1
ATOM 654 C C . GLU A 1 86 ? 25.349 -3.210 -3.867 1.00 86.12 86 GLU A C 1
ATOM 656 O O . GLU A 1 86 ? 25.510 -3.946 -2.901 1.00 86.12 86 GLU A O 1
ATOM 661 N N . GLU A 1 87 ? 26.124 -2.136 -4.058 1.00 85.19 87 GLU A N 1
ATOM 662 C CA . GLU A 1 87 ? 27.174 -1.710 -3.114 1.00 85.19 87 GLU A CA 1
ATOM 663 C C . GLU A 1 87 ? 26.637 -1.051 -1.826 1.00 85.19 87 GLU A C 1
ATOM 665 O O . GLU A 1 87 ? 27.397 -0.845 -0.876 1.00 85.19 87 GLU A O 1
ATOM 670 N N . LEU A 1 88 ? 25.354 -0.673 -1.797 1.00 69.56 88 LEU A N 1
ATOM 671 C CA . LEU A 1 88 ? 24.714 -0.006 -0.657 1.00 69.56 88 LEU A CA 1
ATOM 672 C C . LEU A 1 88 ? 23.973 -0.972 0.289 1.00 69.56 88 LEU A C 1
ATOM 674 O O . LEU A 1 88 ? 23.546 -0.524 1.359 1.00 69.56 88 LEU A O 1
ATOM 678 N N . GLU A 1 89 ? 23.823 -2.249 -0.083 1.00 50.56 89 GLU A N 1
ATOM 679 C CA . GLU A 1 89 ? 23.334 -3.342 0.785 1.00 50.56 89 GLU A CA 1
ATOM 680 C C . GLU A 1 89 ? 24.457 -3.970 1.631 1.00 50.56 89 GLU A C 1
ATOM 682 O O . GLU A 1 89 ? 24.174 -4.292 2.812 1.00 50.56 89 GLU A O 1
#